Protein AF-A0A1X1RK33-F1 (afdb_monomer)

Sequence (95 aa):
MGQISVQMAALDTVIHALHDVSRQTQENHRESLNVVTRNAENLGGLGGDGFQHAIAVVNQTYAQLNTKLSRVGPAVEAAKETLRSGDAAAGKQYV

Secondary structure (DSSP, 8-state):
-HHHHHHHHHHHHHHHHHHHHHHHHHHHHHHHHHHHHHTTGGGTSTTSHHHHHHHHHHHHHHHHHHHHHHTHHHHHHHHHHHHHHHHHHHHHTT-

Solvent-accessible surface area (backbone atoms only — not comparable to full-atom values): 5229 Å² total; per-residue (Å²): 123,74,69,60,56,53,51,52,53,50,53,53,51,51,51,54,52,49,54,52,51,51,52,51,52,54,53,49,50,56,50,50,52,49,54,52,59,77,40,13,73,85,26,61,26,86,86,14,69,56,28,51,48,52,53,51,51,55,52,51,52,48,53,54,51,51,58,57,57,65,51,47,60,62,53,50,54,52,50,52,50,52,54,52,54,50,49,57,55,54,60,59,71,78,106

Nearest PDB structures (foldseek):
  6zw4-assembly1_E  TM=5.598E-01  e=1.536E+00  Nostoc punctiforme
  6zvt-assembly1_A  TM=5.461E-01  e=2.251E+00  Nostoc punctiforme
  7abk-assembly1_A  TM=4.090E-01  e=2.904E+00  Synechocystis sp. PCC 6803 substr. Kazusa
  9eom-assembly1_A-2  TM=4.135E-01  e=8.569E+00  Synechocystis sp. PCC 6803
  9eom-assembly1_A-4  TM=4.135E-01  e=8.569E+00  Synechocystis sp. PCC 6803

Foldseek 3Di:
DPPLVVVLVVLVVVVVVLVVVLVVLVVVLVVQLVVLQVCQVVQVHCPHPRSVVSNVVSVVVSVVVVVVSVVSVVVSVVVNVVSVVVVVVVVVVVD

Radius of gyration: 21.72 Å; Cα contacts (8 Å, |Δi|>4): 42; chains: 1; bounding box: 49×14×60 Å

InterPro domains:
  IPR036689 ESAT-6-like superfamily [SSF140453] (2-91)

Mean predicted aligned error: 7.18 Å

pLDDT: mean 86.24, std 12.02, range [46.53, 98.12]

Organism: Mycolicibacterium fallax (NCBI:txid1793)

Structure (mmCIF, N/CA/C/O backbone):
data_AF-A0A1X1RK33-F1
#
_entry.id   AF-A0A1X1RK33-F1
#
loop_
_atom_site.group_PDB
_atom_site.id
_atom_site.type_symbol
_atom_site.label_atom_id
_atom_site.label_alt_id
_atom_site.label_comp_id
_atom_site.label_asym_id
_atom_site.label_entity_id
_atom_site.label_seq_id
_atom_site.pdbx_PDB_ins_code
_atom_site.Cartn_x
_atom_site.Cartn_y
_atom_site.Cartn_z
_atom_site.occupancy
_atom_site.B_iso_or_equiv
_atom_site.auth_seq_id
_atom_site.auth_comp_id
_atom_site.auth_asym_id
_atom_site.auth_atom_id
_atom_site.pdbx_PDB_model_num
ATOM 1 N N . MET A 1 1 ? 16.293 -3.108 -32.241 1.00 55.38 1 MET A N 1
ATOM 2 C CA . MET A 1 1 ? 15.098 -2.236 -32.144 1.00 55.38 1 MET A CA 1
ATOM 3 C C . MET A 1 1 ? 13.830 -2.929 -31.602 1.00 55.38 1 MET A C 1
ATOM 5 O O . MET A 1 1 ? 13.095 -2.268 -30.891 1.00 55.38 1 MET A O 1
ATOM 9 N N . GLY A 1 2 ? 13.536 -4.218 -31.864 1.00 63.09 2 GLY A N 1
ATOM 10 C CA . GLY A 1 2 ? 12.248 -4.837 -31.458 1.00 63.09 2 GLY A CA 1
ATOM 11 C C . GLY A 1 2 ? 12.091 -5.300 -29.993 1.00 63.09 2 GLY A C 1
ATOM 12 O O . GLY A 1 2 ? 10.983 -5.296 -29.477 1.00 63.09 2 GLY A O 1
ATOM 13 N N . GLN A 1 3 ? 13.164 -5.690 -29.295 1.00 67.31 3 GLN A N 1
ATOM 14 C CA . GLN A 1 3 ? 13.060 -6.204 -27.914 1.00 67.31 3 GLN A CA 1
ATOM 15 C C . GLN A 1 3 ? 12.986 -5.111 -26.836 1.00 67.31 3 GLN A C 1
ATOM 17 O O . GLN A 1 3 ? 12.443 -5.356 -25.762 1.00 67.31 3 GLN A O 1
ATOM 22 N N . ILE A 1 4 ? 13.531 -3.919 -27.093 1.00 68.44 4 ILE A N 1
ATOM 23 C CA . ILE A 1 4 ? 13.586 -2.822 -26.110 1.00 68.44 4 ILE A CA 1
ATOM 24 C C . ILE A 1 4 ? 12.258 -2.066 -26.069 1.00 68.44 4 ILE A C 1
ATOM 26 O O . ILE A 1 4 ? 11.778 -1.742 -24.988 1.00 68.44 4 ILE A O 1
ATOM 30 N N . SER A 1 5 ? 11.607 -1.876 -27.220 1.00 73.31 5 SER A N 1
ATOM 31 C CA . SER A 1 5 ? 10.254 -1.312 -27.294 1.00 73.31 5 SER A CA 1
ATOM 32 C C . SER A 1 5 ? 9.229 -2.180 -26.556 1.00 73.31 5 SER A C 1
ATOM 34 O O . SER A 1 5 ? 8.391 -1.654 -25.828 1.00 73.31 5 SER A O 1
ATOM 36 N N . VAL A 1 6 ? 9.347 -3.508 -26.659 1.00 75.00 6 VAL A N 1
ATOM 37 C CA . VAL A 1 6 ? 8.517 -4.458 -25.897 1.00 75.00 6 VAL A CA 1
ATOM 38 C C . VAL A 1 6 ? 8.789 -4.362 -24.389 1.00 75.00 6 VAL A C 1
ATOM 40 O O . VAL A 1 6 ? 7.846 -4.347 -23.600 1.00 75.00 6 VAL A O 1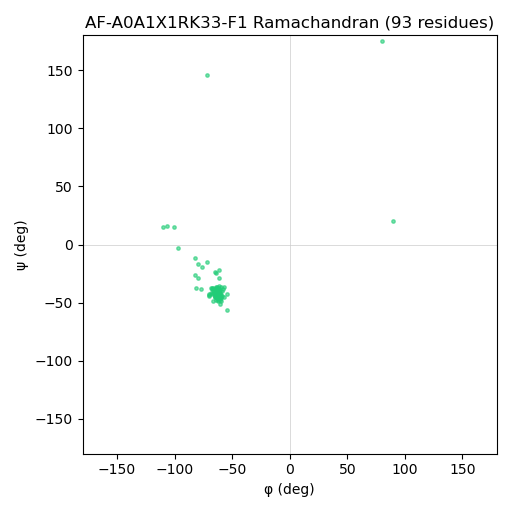
ATOM 43 N N . GLN A 1 7 ? 10.054 -4.242 -23.972 1.00 77.12 7 GLN A N 1
ATOM 44 C CA . GLN A 1 7 ? 10.415 -4.082 -22.555 1.00 77.12 7 GLN A CA 1
ATOM 45 C C . GLN A 1 7 ? 9.950 -2.737 -21.976 1.00 77.12 7 GLN A C 1
ATOM 47 O O . GLN A 1 7 ? 9.456 -2.697 -20.851 1.00 77.12 7 GLN A O 1
ATOM 52 N N . MET A 1 8 ? 10.033 -1.649 -22.745 1.00 78.12 8 MET A N 1
ATOM 53 C CA . MET A 1 8 ? 9.490 -0.346 -22.351 1.00 78.12 8 MET A CA 1
ATOM 54 C C . MET A 1 8 ? 7.967 -0.390 -22.185 1.00 78.12 8 MET A C 1
ATOM 56 O O . MET A 1 8 ? 7.459 0.061 -21.162 1.00 78.12 8 MET A O 1
ATOM 60 N N . ALA A 1 9 ? 7.246 -1.011 -23.124 1.00 79.94 9 ALA A N 1
ATOM 61 C CA . ALA A 1 9 ? 5.795 -1.176 -23.025 1.00 79.94 9 ALA A CA 1
ATOM 62 C C . ALA A 1 9 ? 5.375 -2.014 -21.800 1.00 79.94 9 ALA A C 1
ATOM 64 O O . ALA A 1 9 ? 4.360 -1.731 -21.156 1.00 79.94 9 ALA A O 1
ATOM 65 N N . ALA A 1 10 ? 6.171 -3.025 -21.434 1.00 82.31 10 ALA A N 1
ATOM 66 C CA . ALA A 1 10 ? 5.948 -3.801 -20.216 1.00 82.31 10 ALA A CA 1
ATOM 67 C C . ALA A 1 10 ? 6.128 -2.944 -18.948 1.00 82.31 10 ALA A C 1
ATOM 69 O O . ALA A 1 10 ? 5.306 -3.027 -18.036 1.00 82.31 10 ALA A O 1
ATOM 70 N N . LEU A 1 11 ? 7.148 -2.078 -18.902 1.00 83.00 11 LEU A N 1
ATOM 71 C CA . LEU A 1 11 ? 7.350 -1.144 -17.786 1.00 83.00 11 LEU A CA 1
ATOM 72 C C . LEU A 1 11 ? 6.209 -0.122 -17.666 1.00 83.00 11 LEU A C 1
ATOM 74 O O . LEU A 1 11 ? 5.766 0.163 -16.555 1.00 83.00 11 LEU A O 1
ATOM 78 N N . ASP A 1 12 ? 5.681 0.379 -18.784 1.00 83.12 12 ASP A N 1
ATOM 79 C CA . ASP A 1 12 ? 4.518 1.276 -18.771 1.00 83.12 12 ASP A CA 1
ATOM 80 C C . ASP A 1 12 ? 3.245 0.566 -18.286 1.00 83.12 12 ASP A C 1
ATOM 82 O O . ASP A 1 12 ? 2.460 1.133 -17.525 1.00 83.12 12 ASP A O 1
ATOM 86 N N . THR A 1 13 ? 3.064 -0.708 -18.645 1.00 87.00 13 THR A N 1
ATOM 87 C CA . THR A 1 13 ? 1.966 -1.537 -18.116 1.00 8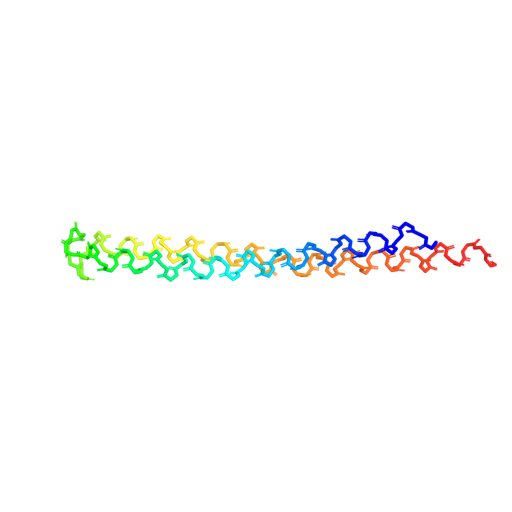7.00 13 THR A CA 1
ATOM 88 C C . THR A 1 13 ? 2.063 -1.685 -16.596 1.00 87.00 13 THR A C 1
ATOM 90 O O . THR A 1 13 ? 1.061 -1.556 -15.892 1.00 87.00 13 THR A O 1
ATOM 93 N N . VAL A 1 14 ? 3.275 -1.902 -16.075 1.00 84.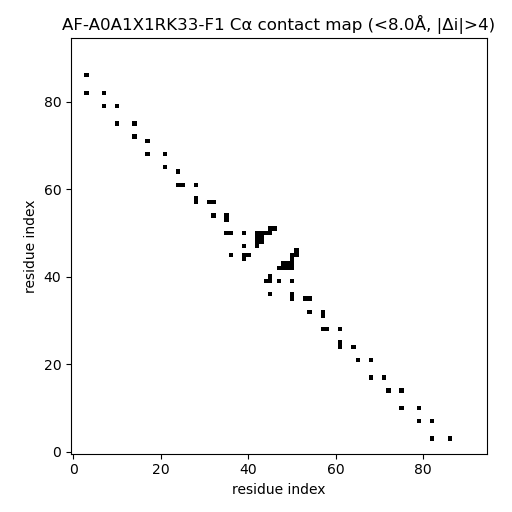62 14 VAL A N 1
ATOM 94 C CA . VAL A 1 14 ? 3.525 -1.978 -14.630 1.00 84.62 14 VAL A CA 1
ATOM 95 C C . VAL A 1 14 ? 3.188 -0.653 -13.937 1.00 84.62 14 VAL A C 1
ATOM 97 O O . VAL A 1 14 ? 2.557 -0.679 -12.884 1.00 84.62 14 VAL A O 1
ATOM 100 N N . ILE A 1 15 ? 3.528 0.500 -14.527 1.00 85.38 15 ILE A N 1
ATOM 101 C CA . ILE A 1 15 ? 3.169 1.822 -13.976 1.00 85.38 15 ILE A CA 1
ATOM 102 C C . ILE A 1 15 ? 1.654 1.988 -13.869 1.00 85.38 15 ILE A C 1
ATOM 104 O O . ILE A 1 15 ? 1.159 2.386 -12.814 1.00 85.38 15 ILE A O 1
ATOM 108 N N . HIS A 1 16 ? 0.909 1.657 -14.925 1.00 86.56 16 HIS A N 1
ATOM 109 C CA . HIS A 1 16 ? -0.549 1.756 -14.891 1.00 86.56 16 HIS A CA 1
ATOM 110 C C . HIS A 1 16 ? -1.153 0.859 -13.804 1.00 86.56 16 HIS A C 1
ATOM 112 O O . HIS A 1 16 ? -1.955 1.330 -12.998 1.00 86.56 16 HIS A O 1
ATOM 118 N N . ALA A 1 17 ? -0.695 -0.393 -13.703 1.00 87.62 17 ALA A N 1
ATOM 119 C CA . ALA A 1 17 ? -1.141 -1.302 -12.651 1.00 87.62 17 ALA A CA 1
ATOM 120 C C . ALA A 1 17 ? -0.829 -0.765 -11.240 1.00 87.62 17 ALA A C 1
ATOM 122 O O . ALA A 1 17 ? -1.635 -0.911 -10.323 1.00 87.62 17 ALA A O 1
ATOM 123 N N . LEU A 1 18 ? 0.313 -0.099 -11.048 1.00 85.81 18 LEU A N 1
ATOM 124 C CA . LEU A 1 18 ? 0.669 0.519 -9.766 1.00 85.81 18 LEU A CA 1
ATOM 125 C C . LEU A 1 18 ? -0.215 1.712 -9.416 1.00 85.81 18 LEU A C 1
ATOM 127 O O . LEU A 1 18 ? -0.557 1.881 -8.246 1.00 85.81 18 LEU A O 1
ATOM 131 N N . HIS A 1 19 ? -0.595 2.527 -10.402 1.00 87.31 19 HIS A N 1
ATOM 132 C CA . HIS A 1 19 ? -1.542 3.621 -10.190 1.00 87.31 19 HIS A CA 1
ATOM 133 C C . HIS A 1 19 ? -2.903 3.081 -9.740 1.00 87.31 19 HIS A C 1
ATOM 135 O O . HIS A 1 19 ? -3.479 3.598 -8.780 1.00 87.31 19 HIS A O 1
ATOM 141 N N . ASP A 1 20 ? -3.381 2.001 -10.360 1.00 91.50 20 ASP A N 1
ATOM 142 C CA . ASP A 1 20 ? -4.621 1.343 -9.948 1.00 91.50 20 ASP A CA 1
ATOM 143 C C . ASP A 1 20 ? -4.529 0.760 -8.536 1.00 91.50 20 ASP A C 1
ATOM 145 O O . ASP A 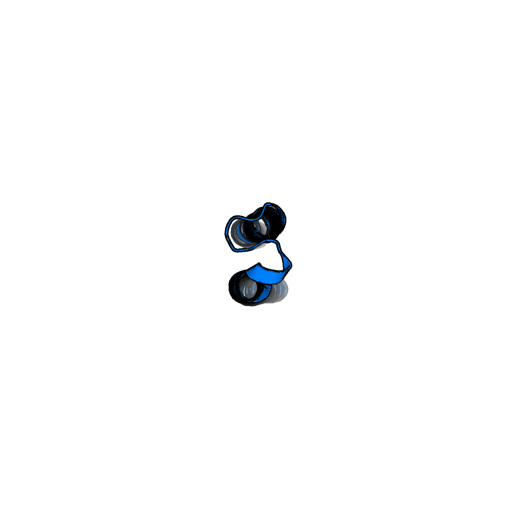1 20 ? -5.417 0.988 -7.713 1.00 91.50 20 ASP A O 1
ATOM 149 N N . VAL A 1 21 ? -3.429 0.077 -8.205 1.00 90.25 21 VAL A N 1
ATOM 150 C CA . VAL A 1 21 ? -3.201 -0.448 -6.849 1.00 90.25 21 VAL A CA 1
ATOM 151 C C . VAL A 1 21 ? -3.112 0.681 -5.819 1.00 90.25 21 VAL A C 1
ATOM 153 O O . VAL A 1 21 ? -3.631 0.541 -4.710 1.00 90.25 21 VAL A O 1
ATOM 156 N N . SER A 1 22 ? -2.485 1.809 -6.158 1.00 89.62 22 SER A N 1
ATOM 157 C CA . SER A 1 22 ? -2.410 2.979 -5.280 1.00 89.62 22 SER A CA 1
ATOM 158 C C . SER A 1 22 ? -3.792 3.569 -5.005 1.00 89.62 22 SER A C 1
ATOM 160 O O . SER A 1 22 ? -4.145 3.770 -3.840 1.00 89.62 22 SER A O 1
ATOM 162 N N . ARG A 1 23 ? -4.610 3.741 -6.049 1.00 92.88 23 ARG A N 1
ATOM 163 C CA . ARG A 1 23 ? -5.999 4.192 -5.922 1.00 92.88 23 ARG A CA 1
ATOM 164 C C . ARG A 1 23 ? -6.821 3.234 -5.060 1.00 92.88 23 ARG A C 1
ATOM 166 O O . ARG A 1 23 ? -7.446 3.671 -4.097 1.00 92.88 23 ARG A O 1
ATOM 173 N N . GLN A 1 24 ? -6.738 1.930 -5.323 1.00 95.38 24 GLN A N 1
ATOM 174 C CA . GLN A 1 24 ? -7.437 0.919 -4.528 1.00 95.38 24 GLN A CA 1
ATOM 175 C C . GLN A 1 24 ? -6.976 0.917 -3.063 1.00 95.38 24 GLN A C 1
ATOM 177 O O . GLN A 1 24 ? -7.785 0.761 -2.154 1.00 95.38 24 GLN A O 1
ATOM 182 N N . THR A 1 25 ? -5.683 1.129 -2.805 1.00 94.44 25 THR A N 1
ATOM 183 C CA . THR A 1 25 ? -5.134 1.207 -1.441 1.00 94.44 25 THR A CA 1
ATOM 184 C C . THR A 1 25 ? -5.718 2.396 -0.675 1.00 94.44 25 THR A C 1
ATOM 186 O O . THR A 1 25 ? -6.066 2.259 0.499 1.00 94.44 25 THR A O 1
ATOM 189 N N . GLN A 1 26 ? -5.873 3.547 -1.333 1.00 95.31 26 GLN A N 1
ATOM 190 C CA . GLN A 1 26 ? -6.509 4.727 -0.746 1.00 95.31 26 GLN A CA 1
ATOM 191 C C . GLN A 1 26 ? -8.008 4.502 -0.491 1.00 95.31 26 GLN A C 1
ATOM 193 O O . GLN A 1 26 ? -8.520 4.861 0.572 1.00 95.31 26 GLN A O 1
ATOM 198 N N . GLU A 1 27 ? -8.713 3.882 -1.438 1.00 97.25 27 GLU A N 1
ATOM 199 C CA . GLU A 1 27 ? -10.127 3.529 -1.283 1.00 97.25 27 GLU A CA 1
ATOM 200 C C . GLU A 1 27 ? -10.336 2.564 -0.105 1.00 97.25 27 GLU A C 1
ATOM 202 O O . GLU A 1 27 ? -11.181 2.827 0.755 1.00 97.25 27 GLU A O 1
ATOM 207 N N . ASN A 1 28 ? -9.503 1.525 -0.003 1.00 95.50 28 ASN A N 1
ATOM 208 C CA . ASN A 1 28 ? -9.541 0.540 1.078 1.00 95.50 28 ASN A CA 1
ATOM 209 C C . ASN A 1 28 ? -9.217 1.159 2.441 1.00 95.50 28 ASN A C 1
ATOM 211 O O . ASN A 1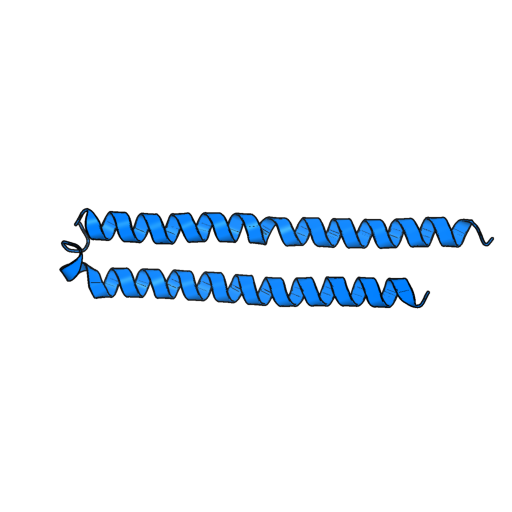 28 ? -9.818 0.781 3.445 1.00 95.50 28 ASN A O 1
ATOM 215 N N . HIS A 1 29 ? -8.278 2.110 2.505 1.00 98.00 29 HIS A N 1
ATOM 216 C CA . HIS A 1 29 ? -7.967 2.833 3.743 1.00 98.00 29 HIS A CA 1
ATOM 217 C C . HIS A 1 29 ? -9.178 3.625 4.235 1.00 98.00 29 HIS A C 1
ATOM 219 O O . HIS A 1 29 ? -9.589 3.471 5.386 1.00 98.00 29 HIS A O 1
ATOM 225 N N . ARG A 1 30 ? -9.816 4.390 3.340 1.00 98.00 30 ARG A N 1
ATOM 226 C CA . ARG A 1 30 ? -11.051 5.124 3.643 1.00 98.00 30 ARG A CA 1
ATOM 227 C C . ARG A 1 30 ? -12.169 4.186 4.103 1.00 98.00 30 ARG A C 1
ATOM 229 O O . ARG A 1 30 ? -12.864 4.488 5.071 1.00 98.00 30 ARG A O 1
ATOM 236 N N . GLU A 1 31 ? -12.356 3.057 3.425 1.00 98.12 31 GLU A N 1
ATOM 237 C CA . GLU A 1 31 ? -13.367 2.067 3.802 1.00 98.12 31 GLU A CA 1
ATOM 238 C C . GLU A 1 31 ? -13.073 1.438 5.168 1.00 98.12 31 GLU A C 1
ATOM 240 O O . GLU A 1 31 ? -13.964 1.362 6.012 1.00 98.12 31 GLU A O 1
ATOM 245 N N . SER A 1 32 ? -11.817 1.083 5.432 1.00 96.88 32 SER A N 1
ATOM 246 C CA . SER A 1 32 ? -11.389 0.510 6.712 1.00 96.88 32 SER A CA 1
ATOM 247 C C . SER A 1 32 ? -11.649 1.469 7.872 1.00 96.88 32 SER A C 1
ATOM 249 O O . SER A 1 32 ? -12.206 1.068 8.893 1.00 96.88 32 SER A O 1
ATOM 251 N N . LEU A 1 33 ? -11.330 2.757 7.707 1.00 97.44 33 LEU A N 1
ATOM 252 C CA . LEU A 1 33 ? -11.643 3.777 8.711 1.00 97.44 33 LEU A CA 1
ATOM 253 C C . LEU A 1 33 ? -13.153 3.913 8.938 1.00 97.44 33 LEU A C 1
ATOM 255 O O . LEU A 1 33 ? -13.597 4.023 10.083 1.00 97.44 33 LEU A O 1
ATOM 259 N N . ASN A 1 34 ? -13.957 3.851 7.873 1.00 97.50 34 ASN A N 1
ATOM 260 C CA . ASN A 1 34 ? -15.415 3.869 7.992 1.00 97.50 34 ASN A CA 1
ATOM 261 C C . ASN A 1 34 ? -15.941 2.656 8.769 1.00 97.50 34 ASN A C 1
ATOM 263 O O . ASN A 1 34 ? -16.838 2.814 9.594 1.00 97.50 34 ASN A O 1
ATOM 267 N N . VAL A 1 35 ? -15.390 1.459 8.541 1.00 97.00 35 VAL A N 1
ATOM 268 C CA . VAL A 1 35 ? -15.758 0.247 9.290 1.00 97.00 35 VAL A CA 1
ATOM 269 C C . VAL A 1 35 ? -15.425 0.403 10.772 1.00 97.00 35 VAL A C 1
ATOM 271 O O . VAL A 1 35 ? -16.292 0.150 11.609 1.00 97.00 35 VAL A O 1
ATOM 274 N N . VAL A 1 36 ? -14.220 0.871 11.107 1.00 96.44 36 VAL A N 1
ATOM 275 C CA . VAL A 1 36 ? -13.814 1.114 12.503 1.00 96.44 36 VAL A CA 1
ATOM 276 C C . VAL A 1 36 ? -14.729 2.150 13.165 1.00 96.44 36 VAL A C 1
ATOM 278 O O . VAL A 1 36 ? -15.193 1.943 14.281 1.00 96.44 36 VAL A O 1
ATOM 281 N N . THR A 1 37 ? -15.078 3.218 12.443 1.00 95.12 37 THR A N 1
ATOM 282 C CA . THR A 1 37 ? -15.977 4.285 12.921 1.00 95.12 37 THR A CA 1
ATOM 283 C C . THR A 1 37 ? -17.394 3.784 13.171 1.00 95.12 37 THR A C 1
ATOM 285 O O . THR A 1 37 ? -17.966 4.056 14.222 1.00 95.12 37 THR A O 1
ATOM 288 N N . ARG A 1 38 ? -17.957 2.994 12.250 1.00 96.38 38 ARG A N 1
ATOM 289 C CA . ARG A 1 38 ? -19.290 2.389 12.415 1.00 96.38 38 ARG A CA 1
ATOM 290 C C . ARG A 1 38 ? -19.360 1.406 13.581 1.00 96.38 38 ARG A C 1
ATOM 292 O O . ARG A 1 38 ? -20.437 1.190 14.116 1.00 96.38 38 ARG A O 1
ATOM 299 N N . ASN A 1 39 ? -18.228 0.824 13.968 1.00 94.69 39 ASN A N 1
ATOM 300 C CA . ASN A 1 39 ? -18.126 -0.108 15.087 1.00 94.69 39 ASN A CA 1
ATOM 301 C C . ASN A 1 39 ? -17.574 0.548 16.358 1.00 94.69 39 ASN A C 1
ATOM 303 O O . ASN A 1 39 ? -17.197 -0.166 17.283 1.00 94.69 39 ASN A O 1
ATOM 307 N N . ALA A 1 40 ? -17.533 1.883 16.431 1.00 95.56 40 ALA A N 1
ATOM 308 C CA . ALA A 1 40 ? -16.962 2.591 17.572 1.00 95.56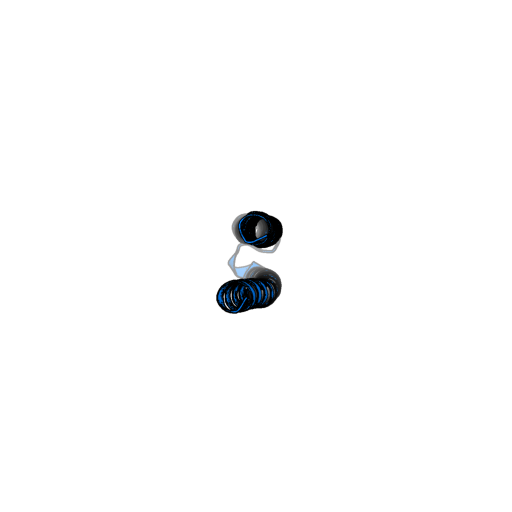 40 ALA A CA 1
ATOM 309 C C . ALA A 1 40 ? -17.598 2.163 18.902 1.00 95.56 40 ALA A C 1
ATOM 311 O O . ALA A 1 40 ? -16.875 1.919 19.859 1.00 95.56 40 ALA A O 1
ATOM 312 N N . GLU A 1 41 ? -18.922 1.992 18.961 1.00 95.38 41 GLU A N 1
ATOM 313 C CA . GLU A 1 41 ? -19.626 1.548 20.175 1.00 95.38 41 GLU A CA 1
ATOM 314 C C . GLU A 1 41 ? -19.136 0.176 20.670 1.00 95.38 41 GLU A C 1
ATOM 316 O O . GLU A 1 41 ? -18.878 0.006 21.860 1.00 95.38 41 GLU A O 1
ATOM 321 N N . ASN A 1 42 ? -18.881 -0.762 19.752 1.00 93.12 42 ASN A N 1
ATOM 322 C CA . ASN A 1 42 ? -18.341 -2.093 20.062 1.00 93.12 42 ASN A CA 1
ATOM 323 C C . ASN A 1 42 ? -16.859 -2.063 20.479 1.00 93.12 42 ASN A C 1
ATOM 325 O O . ASN A 1 42 ? -16.343 -3.044 21.009 1.00 93.12 42 ASN A O 1
ATOM 329 N N . LEU A 1 43 ? -16.169 -0.949 20.230 1.00 93.88 43 LEU A N 1
ATOM 330 C CA . LEU A 1 43 ? -14.746 -0.746 20.503 1.00 93.88 43 LEU A CA 1
ATOM 331 C C . LEU A 1 43 ? -14.497 0.184 21.707 1.00 93.88 43 LEU A C 1
ATOM 333 O O . LEU A 1 43 ? -13.380 0.673 21.892 1.00 93.88 43 LEU A O 1
ATOM 337 N N . GLY A 1 44 ? -15.523 0.419 22.535 1.00 91.94 44 GLY A N 1
ATOM 338 C CA . GLY A 1 44 ? -15.442 1.284 23.718 1.00 91.94 44 GLY A CA 1
ATOM 339 C C . GLY A 1 44 ? -15.766 2.758 23.445 1.00 91.94 44 GLY A C 1
ATOM 340 O O . GLY A 1 44 ? -15.389 3.630 24.224 1.00 91.94 44 GLY A O 1
ATOM 341 N N . GLY A 1 45 ? -16.458 3.047 22.344 1.00 92.62 45 GLY A N 1
ATOM 342 C CA . GLY A 1 45 ? -16.765 4.395 21.873 1.00 92.62 45 GLY A CA 1
ATOM 343 C C . GLY A 1 45 ? -15.593 5.052 21.139 1.00 92.62 45 GLY A C 1
ATOM 344 O O . GLY A 1 45 ? -14.486 4.527 21.083 1.00 92.62 45 GLY A O 1
ATOM 345 N N . LEU A 1 46 ? -15.821 6.250 20.593 1.00 89.94 46 LEU A N 1
ATOM 346 C CA . LEU A 1 46 ? -14.802 7.004 19.839 1.00 89.94 46 LEU A CA 1
ATOM 347 C C . LEU A 1 46 ? -13.560 7.375 20.677 1.00 89.94 46 LEU A C 1
ATOM 349 O O . LEU A 1 46 ? -12.496 7.645 20.127 1.00 89.94 46 LEU A O 1
ATOM 353 N N . GLY A 1 47 ? -13.689 7.409 22.005 1.00 91.25 47 GLY A N 1
ATOM 354 C CA . GLY A 1 47 ? -12.579 7.636 22.935 1.00 91.25 47 GLY A CA 1
ATOM 355 C C . GLY A 1 47 ? -11.981 6.357 23.522 1.00 91.25 47 GLY A C 1
ATOM 356 O O . GLY A 1 47 ? -11.029 6.450 24.287 1.00 91.25 47 GLY A O 1
ATOM 357 N N . GLY A 1 48 ? -12.540 5.187 23.208 1.00 93.50 48 GLY A N 1
ATOM 358 C CA . GLY A 1 48 ? -12.102 3.919 23.775 1.00 93.50 48 GLY A CA 1
ATOM 359 C C . GLY A 1 48 ? -10.753 3.472 23.223 1.00 93.50 48 GLY A C 1
ATOM 360 O O . GLY A 1 48 ? -10.461 3.651 22.037 1.00 93.50 48 GLY A O 1
ATOM 361 N N . ASP A 1 49 ? -9.955 2.823 24.068 1.00 95.38 49 ASP A N 1
ATOM 362 C CA . ASP A 1 49 ? -8.636 2.304 23.690 1.00 95.38 49 ASP A CA 1
ATOM 363 C C . ASP A 1 49 ? -8.716 1.338 22.499 1.00 95.38 49 ASP A C 1
ATOM 365 O O . ASP A 1 49 ? -7.859 1.367 21.617 1.00 95.38 49 ASP A O 1
ATOM 369 N N . GLY A 1 50 ? -9.776 0.523 22.422 1.00 94.06 50 GLY A N 1
ATOM 370 C CA . GLY A 1 50 ? -10.008 -0.397 21.305 1.00 94.06 50 GLY A CA 1
ATOM 371 C C . GLY A 1 50 ? -10.211 0.328 19.973 1.00 94.06 50 GLY A C 1
ATOM 372 O O . GLY A 1 50 ? -9.630 -0.062 18.958 1.00 94.06 50 GLY A O 1
ATOM 373 N N . PHE A 1 51 ? -10.982 1.416 19.973 1.00 96.62 51 PHE A N 1
ATOM 374 C CA . PHE A 1 51 ? -11.206 2.240 18.787 1.00 96.62 51 PHE A CA 1
ATOM 375 C C . PHE A 1 51 ? -9.918 2.948 18.356 1.00 96.62 51 PHE A C 1
ATOM 377 O O . PHE A 1 51 ? -9.527 2.870 17.191 1.00 96.62 51 PHE A O 1
ATOM 384 N N . GLN A 1 52 ? -9.222 3.582 19.302 1.00 97.12 52 GLN A N 1
ATOM 385 C CA . GLN A 1 52 ? -7.963 4.281 19.036 1.00 97.12 52 GLN A CA 1
ATOM 386 C C . GLN A 1 52 ? -6.888 3.324 18.508 1.00 97.12 52 GLN A C 1
ATOM 388 O O . GLN A 1 52 ? -6.194 3.639 17.539 1.00 97.12 52 GLN A O 1
ATOM 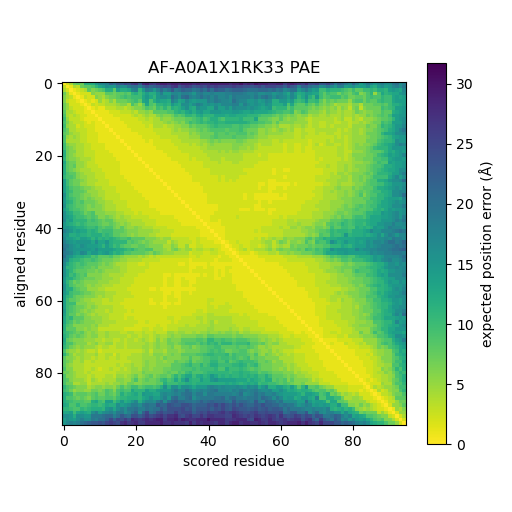393 N N . HIS A 1 53 ? -6.804 2.119 19.075 1.00 97.19 53 HIS A N 1
ATOM 394 C CA . HIS A 1 53 ? -5.909 1.074 18.593 1.00 97.19 53 HIS A CA 1
ATOM 395 C C . HIS A 1 53 ? -6.252 0.639 17.162 1.00 97.19 53 HIS A C 1
ATOM 397 O O . HIS A 1 53 ? -5.365 0.575 16.312 1.00 97.19 53 HIS A O 1
ATOM 403 N N . ALA A 1 54 ? -7.531 0.400 16.856 1.00 95.81 54 ALA A N 1
ATOM 404 C CA . ALA A 1 54 ? -7.962 0.008 15.515 1.00 95.81 54 ALA A CA 1
ATOM 405 C C . ALA A 1 54 ? -7.650 1.088 14.459 1.00 95.81 54 ALA A C 1
ATOM 407 O O . ALA A 1 54 ? -7.133 0.772 13.386 1.00 95.81 54 ALA A O 1
ATOM 408 N N . ILE A 1 55 ? -7.886 2.367 14.776 1.00 97.38 55 ILE A N 1
ATOM 409 C CA . ILE A 1 55 ? -7.505 3.496 13.912 1.00 97.38 55 ILE A CA 1
ATOM 410 C C . ILE A 1 55 ? -5.986 3.534 13.699 1.00 97.38 55 ILE A C 1
ATOM 412 O O . ILE A 1 55 ? -5.524 3.700 12.566 1.00 97.38 55 ILE A O 1
ATOM 416 N N . ALA A 1 56 ? -5.202 3.355 14.767 1.00 97.75 56 ALA A N 1
ATOM 417 C CA . ALA A 1 56 ? -3.745 3.353 14.690 1.00 97.75 56 ALA A CA 1
ATOM 418 C C . ALA A 1 56 ? -3.222 2.239 13.770 1.00 97.75 56 ALA A C 1
ATOM 420 O O . ALA A 1 56 ? -2.384 2.511 12.910 1.00 97.75 56 ALA A O 1
ATOM 421 N N . VAL A 1 57 ? -3.761 1.021 13.886 1.00 97.88 57 VAL A N 1
ATOM 422 C CA . VAL A 1 57 ? -3.400 -0.113 13.022 1.00 97.88 57 VAL A CA 1
ATOM 423 C C . VAL A 1 57 ? -3.709 0.196 11.557 1.00 97.88 57 VAL A C 1
ATOM 425 O O . VAL A 1 57 ? -2.819 0.089 10.714 1.00 97.88 57 VAL A O 1
ATOM 428 N N . VAL A 1 58 ? -4.930 0.650 11.248 1.00 97.31 58 VAL A N 1
ATOM 429 C CA . VAL A 1 58 ? -5.336 0.991 9.871 1.00 97.31 58 VAL A CA 1
ATOM 430 C C . VAL A 1 58 ? -4.408 2.049 9.264 1.00 97.31 58 VAL A C 1
ATOM 432 O O . VAL A 1 58 ? -3.931 1.893 8.136 1.00 97.31 58 VAL A O 1
ATOM 435 N N . ASN A 1 59 ? -4.093 3.101 10.020 1.00 97.25 59 ASN A N 1
ATOM 436 C CA . ASN A 1 59 ? -3.212 4.175 9.562 1.00 97.25 59 ASN A CA 1
ATOM 437 C C . ASN A 1 59 ? -1.763 3.715 9.383 1.00 97.25 59 ASN A C 1
ATOM 439 O O . ASN A 1 59 ? -1.123 4.069 8.390 1.00 97.25 59 ASN A O 1
ATOM 443 N N . GLN A 1 60 ? -1.241 2.908 10.309 1.00 97.44 60 GLN A N 1
ATOM 444 C CA . GLN A 1 60 ? 0.112 2.371 10.216 1.00 97.44 60 GLN A CA 1
ATOM 445 C C . GLN A 1 60 ? 0.260 1.467 8.989 1.00 97.44 60 GLN A C 1
ATOM 447 O O . GLN A 1 60 ? 1.224 1.608 8.233 1.00 97.44 60 GLN A O 1
ATOM 452 N N . THR A 1 61 ? -0.699 0.569 8.753 1.00 95.38 61 THR A N 1
ATOM 453 C CA . THR A 1 61 ? -0.697 -0.303 7.575 1.00 95.38 61 THR A CA 1
ATOM 454 C C . THR A 1 61 ? -0.761 0.513 6.287 1.00 95.38 61 THR A C 1
ATOM 456 O O . THR A 1 61 ? 0.032 0.273 5.375 1.00 95.38 61 THR A O 1
ATOM 459 N N . TYR A 1 62 ? -1.627 1.528 6.217 1.00 96.44 62 TYR A N 1
ATOM 460 C CA . TYR A 1 62 ? -1.693 2.419 5.059 1.00 96.44 62 TYR A CA 1
ATOM 461 C C . TYR A 1 62 ? -0.367 3.150 4.805 1.00 96.44 62 TYR A C 1
ATOM 463 O O . TYR A 1 62 ? 0.129 3.150 3.678 1.00 96.44 62 TYR A O 1
ATOM 471 N N . ALA A 1 63 ? 0.268 3.702 5.843 1.00 95.56 63 ALA A N 1
ATOM 472 C CA . ALA A 1 63 ? 1.555 4.384 5.711 1.00 95.56 63 ALA A CA 1
ATOM 473 C C . ALA A 1 63 ? 2.664 3.450 5.185 1.00 95.56 63 ALA A C 1
ATOM 475 O O . ALA A 1 63 ? 3.468 3.842 4.330 1.00 95.56 63 ALA A O 1
ATOM 476 N N . GLN A 1 64 ? 2.688 2.196 5.647 1.00 94.19 64 GLN A N 1
ATOM 477 C CA . GLN A 1 64 ? 3.627 1.181 5.163 1.00 94.19 64 GLN A CA 1
ATOM 478 C C . GLN A 1 64 ? 3.390 0.838 3.689 1.00 94.19 64 GLN A C 1
ATOM 480 O O . GLN A 1 64 ? 4.349 0.751 2.919 1.00 94.19 64 GLN A O 1
ATOM 485 N N . LEU A 1 65 ? 2.130 0.658 3.284 1.00 92.31 65 LEU A N 1
ATOM 486 C CA . LEU A 1 65 ? 1.770 0.377 1.893 1.00 92.31 65 LEU A CA 1
ATOM 487 C C . LEU A 1 65 ? 2.116 1.555 0.981 1.00 92.31 65 LEU A C 1
ATOM 489 O O . LEU A 1 65 ? 2.768 1.359 -0.042 1.00 92.31 65 LEU A O 1
ATOM 493 N N . ASN A 1 66 ? 1.788 2.779 1.393 1.00 91.38 66 ASN A N 1
ATOM 494 C CA . ASN A 1 66 ? 2.103 3.985 0.634 1.00 91.38 66 ASN A CA 1
ATOM 495 C C . ASN A 1 66 ? 3.620 4.177 0.460 1.00 91.38 66 ASN A C 1
ATOM 497 O O . ASN A 1 66 ? 4.086 4.526 -0.620 1.00 91.38 66 ASN A O 1
ATOM 501 N N . THR A 1 67 ? 4.415 3.859 1.488 1.00 91.25 67 THR A N 1
ATOM 502 C CA . THR A 1 67 ? 5.887 3.882 1.401 1.00 91.25 67 THR A CA 1
ATOM 503 C C . THR A 1 67 ? 6.430 2.853 0.409 1.00 91.25 67 THR A C 1
ATOM 505 O O . THR A 1 67 ? 7.433 3.102 -0.256 1.00 91.25 67 THR A O 1
ATOM 508 N N . LYS A 1 68 ? 5.810 1.672 0.307 1.00 88.94 68 LYS A N 1
ATOM 509 C CA . LYS A 1 68 ? 6.216 0.666 -0.684 1.00 88.94 68 LYS A CA 1
ATOM 510 C C . LYS A 1 68 ? 5.849 1.117 -2.095 1.00 88.94 68 LYS A C 1
ATOM 512 O O . LYS A 1 68 ? 6.690 1.028 -2.981 1.00 88.94 68 LYS A O 1
ATOM 517 N N . LEU A 1 69 ? 4.637 1.639 -2.280 1.00 87.88 69 LEU A N 1
ATOM 518 C CA . LEU A 1 69 ? 4.144 2.117 -3.573 1.00 87.88 69 LEU A CA 1
ATOM 519 C C . LEU A 1 69 ? 4.949 3.313 -4.097 1.00 87.88 69 LEU A C 1
ATOM 521 O O . LEU A 1 69 ? 5.300 3.340 -5.275 1.00 87.88 69 LEU A O 1
ATOM 525 N N . SER A 1 70 ? 5.336 4.251 -3.227 1.00 86.50 70 SER A N 1
ATOM 526 C CA . SER A 1 70 ? 6.118 5.430 -3.626 1.00 86.50 70 SER A CA 1
ATOM 527 C C . SER A 1 70 ? 7.516 5.094 -4.153 1.00 86.50 70 SER A C 1
ATOM 529 O O . SER A 1 70 ? 8.076 5.853 -4.941 1.00 86.50 70 SER A O 1
ATOM 531 N N . ARG A 1 71 ? 8.079 3.939 -3.774 1.00 85.94 71 ARG A N 1
ATOM 532 C CA . ARG A 1 71 ? 9.389 3.473 -4.260 1.00 85.94 71 ARG A CA 1
ATOM 533 C C . ARG A 1 71 ? 9.341 2.912 -5.676 1.00 85.94 71 ARG A C 1
ATOM 535 O O . ARG A 1 71 ? 10.387 2.818 -6.314 1.00 85.94 71 ARG A O 1
ATOM 542 N N . VAL A 1 72 ? 8.164 2.529 -6.169 1.00 81.94 72 VAL A N 1
ATOM 543 C CA . VAL A 1 72 ? 8.079 1.807 -7.441 1.00 81.94 72 VAL A CA 1
ATOM 544 C C . VAL A 1 72 ? 8.245 2.737 -8.639 1.00 81.94 72 VAL A C 1
ATOM 546 O O . VAL A 1 72 ? 8.954 2.379 -9.571 1.00 81.94 72 VAL A O 1
ATOM 549 N N . GLY A 1 73 ? 7.696 3.955 -8.590 1.00 81.38 73 GLY A N 1
ATOM 550 C CA . GLY A 1 73 ? 7.883 4.955 -9.650 1.00 81.38 73 GLY A CA 1
ATOM 551 C C . GLY A 1 73 ? 9.365 5.226 -9.962 1.00 81.38 73 GLY A C 1
ATOM 552 O O . GLY A 1 73 ? 9.793 4.990 -11.092 1.00 81.38 73 GLY A O 1
ATOM 553 N N . PRO A 1 74 ? 10.184 5.621 -8.968 1.00 86.38 74 PRO A N 1
ATOM 554 C CA . PRO A 1 74 ? 11.623 5.808 -9.155 1.00 86.38 74 PRO A CA 1
ATOM 555 C C . PRO A 1 74 ? 12.353 4.555 -9.657 1.00 86.38 74 PRO A C 1
ATOM 557 O O . PRO A 1 74 ? 13.249 4.666 -10.489 1.00 86.38 74 PRO A O 1
ATOM 560 N N . ALA A 1 75 ? 11.970 3.362 -9.185 1.00 85.38 75 ALA A N 1
ATOM 561 C CA . AL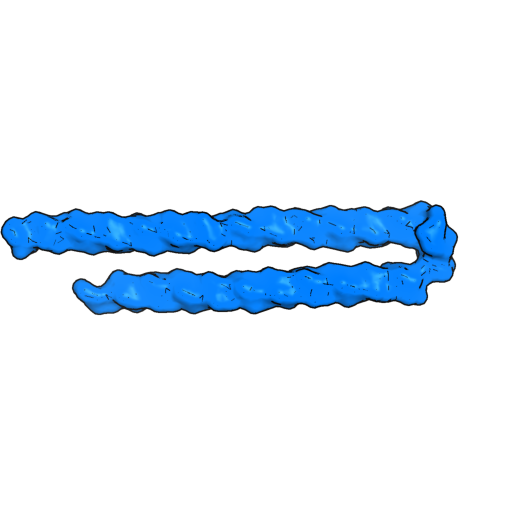A A 1 75 ? 12.578 2.108 -9.628 1.00 85.38 75 ALA A CA 1
ATOM 562 C C . ALA A 1 75 ? 12.275 1.803 -11.105 1.00 85.38 75 ALA A C 1
ATOM 564 O O . ALA A 1 75 ? 13.159 1.350 -11.833 1.00 85.38 75 ALA A O 1
ATOM 565 N N . VAL A 1 76 ? 11.051 2.083 -11.566 1.00 83.75 76 VAL A N 1
ATOM 566 C CA . VAL A 1 76 ? 10.678 1.907 -12.974 1.00 83.75 76 VAL A CA 1
ATOM 567 C C . VAL A 1 76 ? 11.375 2.935 -13.863 1.00 83.75 76 VAL A C 1
ATOM 569 O O . VAL A 1 76 ? 11.898 2.563 -14.910 1.00 83.75 76 VAL A O 1
ATOM 572 N N . GLU A 1 77 ? 11.449 4.203 -13.454 1.00 84.12 77 GLU A N 1
ATOM 573 C CA . GLU A 1 77 ? 12.172 5.221 -14.228 1.00 84.12 77 GLU A CA 1
ATOM 574 C C . GLU A 1 77 ? 13.677 4.911 -14.314 1.00 84.12 77 GLU A C 1
ATOM 576 O O . GLU A 1 77 ? 14.268 5.010 -15.390 1.00 84.12 77 GLU A O 1
ATOM 581 N N . ALA A 1 78 ? 14.287 4.410 -13.234 1.00 85.94 78 ALA A N 1
ATOM 582 C CA . ALA A 1 78 ? 15.665 3.918 -13.265 1.00 85.94 78 ALA A CA 1
ATOM 583 C C . ALA A 1 78 ? 15.846 2.721 -14.223 1.00 85.94 78 ALA A C 1
ATOM 585 O O . ALA A 1 78 ? 16.842 2.642 -14.950 1.00 85.94 78 ALA A O 1
ATOM 586 N N . ALA A 1 79 ? 14.873 1.803 -14.274 1.00 82.56 79 ALA A N 1
ATOM 587 C CA . ALA A 1 79 ? 14.887 0.684 -15.215 1.00 82.56 79 ALA A CA 1
ATOM 588 C C . ALA A 1 79 ? 14.759 1.160 -16.674 1.00 82.56 79 ALA A C 1
ATOM 590 O O . ALA A 1 79 ? 15.499 0.687 -17.539 1.00 82.56 79 ALA A O 1
ATOM 591 N N . LYS A 1 80 ? 13.885 2.139 -16.951 1.00 83.38 80 LYS A N 1
ATOM 592 C CA . LYS A 1 80 ? 13.755 2.762 -18.280 1.00 83.38 80 LYS A CA 1
ATOM 593 C C . LYS A 1 80 ? 15.062 3.413 -18.728 1.00 83.38 80 LYS A C 1
ATOM 595 O O . LYS A 1 80 ? 15.460 3.238 -19.878 1.00 83.38 80 LYS A O 1
ATOM 600 N N . GLU A 1 81 ? 15.743 4.123 -17.833 1.00 84.94 81 GLU A N 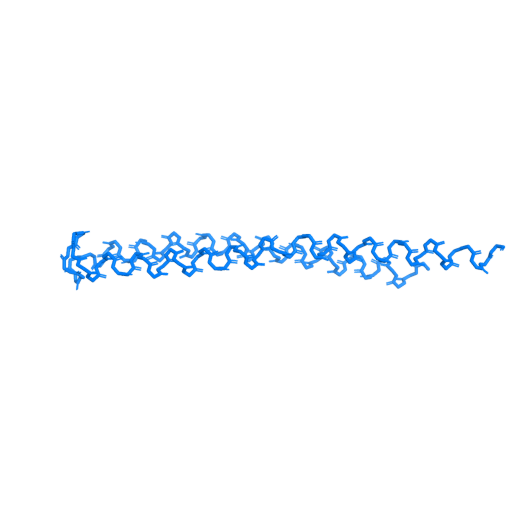1
ATOM 601 C CA . GLU A 1 81 ? 17.022 4.770 -18.146 1.00 84.94 81 GLU A CA 1
ATOM 602 C C . GLU A 1 81 ? 18.143 3.754 -18.414 1.00 84.94 81 GLU A C 1
ATOM 604 O O . GLU A 1 81 ? 18.935 3.909 -19.347 1.00 84.94 81 GLU A O 1
ATOM 609 N N . THR A 1 82 ? 18.161 2.646 -17.672 1.00 84.31 82 THR A N 1
ATOM 610 C CA . THR A 1 82 ? 19.090 1.531 -17.924 1.00 84.31 82 THR A CA 1
ATOM 611 C C . THR A 1 82 ? 18.871 0.921 -19.314 1.00 84.31 82 THR A C 1
ATOM 613 O O . THR A 1 82 ? 19.828 0.649 -20.038 1.00 84.31 82 THR A O 1
ATOM 616 N N . LEU A 1 83 ? 17.613 0.756 -19.735 1.00 83.00 83 LEU A N 1
ATOM 617 C CA . LEU A 1 83 ? 17.295 0.263 -21.079 1.00 83.00 83 LEU A CA 1
ATOM 618 C C . LEU A 1 83 ? 17.714 1.252 -22.179 1.00 83.00 83 LEU A C 1
ATOM 620 O O . LEU A 1 83 ? 18.270 0.830 -23.192 1.00 83.00 83 LEU A O 1
ATOM 624 N N . ARG A 1 84 ? 17.494 2.561 -21.981 1.00 83.06 84 ARG A N 1
ATOM 625 C CA . ARG A 1 84 ? 17.899 3.609 -22.940 1.00 83.06 84 ARG A CA 1
ATOM 626 C C . ARG A 1 84 ? 19.413 3.685 -23.116 1.00 83.06 84 ARG A C 1
ATOM 628 O O . ARG A 1 84 ? 19.905 3.727 -24.241 1.00 83.06 84 ARG A O 1
ATOM 635 N N . SER A 1 85 ? 20.150 3.699 -22.010 1.00 81.44 85 SER A N 1
ATOM 636 C CA . SER A 1 85 ? 21.615 3.756 -22.019 1.00 81.44 85 SER A CA 1
ATOM 637 C C . SER A 1 85 ? 22.243 2.507 -22.646 1.00 81.44 85 SER A C 1
ATOM 639 O O . SER A 1 85 ? 23.188 2.629 -23.428 1.00 81.44 85 SER A O 1
ATOM 641 N N . GLY A 1 86 ? 21.685 1.321 -22.382 1.00 77.06 86 GLY A N 1
ATOM 642 C CA . GLY A 1 86 ? 22.091 0.077 -23.038 1.00 77.06 86 GLY A CA 1
ATOM 643 C C . GLY A 1 86 ? 21.882 0.100 -24.557 1.00 77.06 86 GLY A C 1
ATOM 644 O O . GLY A 1 86 ? 22.781 -0.293 -25.300 1.00 77.06 86 GLY A O 1
ATOM 645 N N . ASP A 1 87 ? 20.743 0.621 -25.030 1.00 72.56 87 ASP A N 1
ATOM 646 C CA . ASP A 1 87 ? 20.471 0.785 -26.469 1.00 72.56 87 ASP A CA 1
ATOM 647 C C . ASP A 1 87 ? 21.462 1.755 -27.127 1.00 72.56 87 ASP A C 1
ATOM 649 O O . ASP A 1 87 ? 22.035 1.460 -28.175 1.00 72.56 87 ASP A O 1
ATOM 653 N N . ALA A 1 88 ? 21.742 2.886 -26.472 1.00 69.25 88 ALA A N 1
ATOM 654 C CA . ALA A 1 88 ? 22.703 3.869 -26.962 1.00 69.25 88 ALA A CA 1
ATOM 655 C C . ALA A 1 88 ? 24.134 3.305 -27.054 1.00 69.25 88 ALA A C 1
ATOM 657 O O . ALA A 1 88 ? 24.869 3.640 -27.985 1.00 69.25 88 ALA A O 1
ATOM 658 N N . ALA A 1 89 ? 24.540 2.447 -26.112 1.00 69.44 89 ALA A N 1
ATOM 659 C CA . ALA A 1 89 ? 25.839 1.778 -26.143 1.00 69.44 89 ALA A CA 1
ATOM 660 C C . ALA A 1 89 ? 25.918 0.720 -27.256 1.00 69.44 89 ALA A C 1
ATOM 662 O O . ALA A 1 89 ? 26.905 0.682 -27.992 1.00 69.44 89 ALA A O 1
ATOM 663 N N . ALA A 1 90 ? 24.866 -0.086 -27.427 1.00 64.12 90 ALA A N 1
ATOM 664 C CA . ALA A 1 90 ? 24.784 -1.078 -28.496 1.00 64.12 90 ALA A CA 1
ATOM 665 C C . ALA A 1 90 ? 24.767 -0.414 -29.883 1.00 64.12 90 ALA A C 1
ATOM 667 O O . ALA A 1 90 ? 25.484 -0.847 -30.778 1.00 64.12 90 ALA A O 1
ATOM 668 N N . GLY A 1 91 ? 24.027 0.685 -30.054 1.00 58.88 91 GLY A N 1
ATOM 669 C CA . GLY A 1 91 ? 23.973 1.442 -31.307 1.00 58.88 91 GLY A CA 1
ATOM 670 C C . GLY A 1 91 ? 25.319 2.034 -31.738 1.00 58.88 91 GLY A C 1
ATOM 671 O O . GLY A 1 91 ? 25.566 2.149 -32.933 1.00 58.88 91 GLY A O 1
ATOM 672 N N . LYS A 1 92 ? 26.217 2.347 -30.792 1.00 59.50 92 LYS A N 1
ATOM 673 C CA . LYS A 1 92 ? 27.586 2.816 -31.081 1.00 59.50 92 LYS A CA 1
ATOM 674 C C . LYS A 1 92 ? 28.571 1.704 -31.449 1.00 59.50 92 LYS A C 1
ATOM 676 O O . LYS A 1 92 ? 29.627 2.017 -31.977 1.00 59.50 92 LYS A O 1
ATOM 681 N N . GLN A 1 93 ? 28.266 0.436 -31.163 1.00 54.38 93 GLN A N 1
ATOM 682 C CA . GLN A 1 93 ? 29.121 -0.696 -31.553 1.00 54.38 93 GLN A CA 1
ATOM 683 C C . GLN A 1 93 ? 28.911 -1.150 -33.007 1.00 54.38 93 GLN A C 1
ATOM 685 O O . GLN A 1 93 ? 29.715 -1.932 -33.506 1.00 54.38 93 GLN A O 1
ATOM 690 N N . TYR A 1 94 ? 27.856 -0.679 -33.681 1.00 46.53 94 TYR A N 1
ATOM 691 C CA . TYR A 1 94 ? 27.524 -1.038 -35.068 1.00 46.53 94 TYR A CA 1
ATOM 692 C C . TYR A 1 94 ? 27.728 0.110 -36.077 1.00 46.53 94 TYR A C 1
ATOM 694 O O . TYR A 1 94 ? 27.230 0.023 -37.200 1.00 46.53 94 TYR A O 1
ATOM 702 N N . VAL A 1 95 ? 28.453 1.167 -35.694 1.00 47.50 95 VAL A N 1
ATOM 703 C CA . VAL A 1 95 ? 28.935 2.245 -36.583 1.00 47.50 95 VAL A CA 1
ATOM 704 C C . VAL A 1 95 ? 30.451 2.262 -36.646 1.00 47.50 95 VAL A C 1
ATOM 706 O O . VAL A 1 95 ? 31.082 2.010 -35.597 1.00 47.50 95 VAL A O 1
#